Protein AF-A0A1E2SNA0-F1 (afdb_monomer_lite)

Sequence (106 aa):
MRKILSFSAAEWERVERRIRLVGARSFEAFARQVVLEGEVRVTAIAFDPAEMRVALSRIGNNVNQIAALANTEENATFEQVQAVRKLLVELQGVVTHAVDTVEARS

Secondary structure (DSSP, 8-state):
--------HHHHHHHHHHHHHTT-SSHHHHHHHHHHH---------S-HHHHHHHHHHHHHHHHHHHHHHHHTTS--HHHHHHHHHHHHHHHHHHHHHHHHHHTT-

pLDDT: mean 86.02, std 11.78, range [45.97, 97.44]

Organism: Leifsonia xyli subsp. xyli (NCBI:txid59736)

Radius of gyration: 25.31 Å; chains: 1; bounding box: 53×24×63 Å

InterPro domains:
  IPR008687 Bacterial mobilisation [PF05713] (56-92)

Structure (mmCIF, N/CA/C/O backbone):
data_AF-A0A1E2SNA0-F1
#
_entry.id   AF-A0A1E2SNA0-F1
#
loop_
_atom_site.group_PDB
_atom_site.id
_atom_site.type_symbol
_atom_site.label_atom_id
_atom_site.label_alt_id
_atom_site.label_comp_id
_atom_site.label_asym_id
_atom_site.label_entity_id
_atom_site.label_seq_id
_atom_site.pdbx_PDB_ins_code
_atom_site.Cartn_x
_atom_site.Cartn_y
_atom_site.Cartn_z
_atom_site.occupancy
_atom_site.B_iso_or_equiv
_atom_site.auth_seq_id
_atom_site.auth_comp_id
_atom_site.auth_asym_id
_atom_site.auth_atom_id
_atom_site.pdbx_PDB_model_num
ATOM 1 N N . MET A 1 1 ? 27.458 8.761 -21.561 1.00 83.19 1 MET A N 1
ATOM 2 C CA . MET A 1 1 ? 27.207 8.776 -20.098 1.00 83.19 1 MET A CA 1
ATOM 3 C C . MET A 1 1 ? 27.087 7.336 -19.614 1.00 83.19 1 MET A C 1
ATOM 5 O O . MET A 1 1 ? 26.399 6.571 -20.275 1.00 83.19 1 MET A O 1
ATOM 9 N N . ARG A 1 2 ? 27.760 6.945 -18.522 1.00 88.69 2 ARG A N 1
ATOM 10 C CA . ARG A 1 2 ? 27.680 5.583 -17.954 1.00 88.69 2 ARG A CA 1
ATOM 11 C C . ARG A 1 2 ? 26.721 5.573 -16.761 1.00 88.69 2 ARG A C 1
ATOM 13 O O . ARG A 1 2 ? 26.755 6.497 -15.953 1.00 88.69 2 ARG A O 1
ATOM 20 N N . LYS A 1 3 ? 25.875 4.546 -16.668 1.00 91.31 3 LYS A N 1
ATOM 21 C CA . LYS A 1 3 ? 24.977 4.282 -15.534 1.00 91.31 3 LYS A CA 1
ATOM 22 C C . LYS A 1 3 ? 25.318 2.907 -14.960 1.00 91.31 3 LYS A C 1
ATOM 24 O O . LYS A 1 3 ? 25.702 2.024 -15.721 1.00 91.31 3 LYS A O 1
ATOM 29 N N . ILE A 1 4 ? 25.230 2.759 -13.642 1.00 93.19 4 ILE A N 1
ATOM 30 C CA . ILE A 1 4 ? 25.530 1.514 -12.923 1.00 93.19 4 ILE A CA 1
ATOM 31 C C . ILE A 1 4 ? 24.240 1.049 -12.249 1.00 93.19 4 ILE A C 1
ATOM 33 O O . ILE A 1 4 ? 23.490 1.873 -11.729 1.00 93.19 4 ILE A O 1
ATOM 37 N N . LEU A 1 5 ? 23.986 -0.255 -12.299 1.00 90.56 5 LEU A N 1
ATOM 38 C CA . LEU A 1 5 ? 22.828 -0.927 -11.719 1.00 90.56 5 LEU A CA 1
ATOM 39 C C . LEU A 1 5 ? 23.335 -2.128 -10.920 1.00 90.56 5 LEU A C 1
ATOM 41 O O . LEU A 1 5 ? 24.281 -2.789 -11.350 1.00 90.56 5 LEU A O 1
ATOM 45 N N . SER A 1 6 ? 22.684 -2.413 -9.799 1.00 94.44 6 SER A N 1
ATOM 46 C CA . SER A 1 6 ? 22.958 -3.586 -8.970 1.00 94.44 6 SER A CA 1
ATOM 47 C C . SER A 1 6 ? 21.691 -4.421 -8.861 1.00 94.44 6 SER A C 1
ATOM 49 O O . SER A 1 6 ? 20.598 -3.867 -8.774 1.00 94.44 6 SER A O 1
ATOM 51 N N . PHE A 1 7 ? 21.849 -5.741 -8.852 1.00 94.88 7 PHE A N 1
ATOM 52 C CA . PHE A 1 7 ? 20.755 -6.701 -8.740 1.00 94.88 7 PHE A CA 1
ATOM 53 C C . PHE A 1 7 ? 21.046 -7.667 -7.597 1.00 94.88 7 PHE A C 1
ATOM 55 O O . PHE A 1 7 ? 22.196 -8.058 -7.385 1.00 94.88 7 PHE A O 1
ATOM 62 N N . SER A 1 8 ? 20.004 -8.097 -6.897 1.00 97.44 8 SER A N 1
ATOM 63 C CA . SER A 1 8 ? 20.058 -9.341 -6.133 1.00 97.44 8 SER A CA 1
ATOM 64 C C . SER A 1 8 ? 20.169 -10.548 -7.075 1.00 97.44 8 SER A C 1
ATOM 66 O O . SER A 1 8 ? 19.857 -10.463 -8.266 1.00 97.44 8 SER A O 1
ATOM 68 N N . ALA A 1 9 ? 20.568 -11.705 -6.540 1.00 96.00 9 ALA A N 1
ATOM 69 C CA . ALA A 1 9 ? 20.662 -12.939 -7.324 1.00 96.00 9 ALA A CA 1
ATOM 70 C C . ALA A 1 9 ? 19.322 -13.310 -7.993 1.00 96.00 9 ALA A C 1
ATOM 72 O O . ALA A 1 9 ? 19.280 -13.603 -9.185 1.00 96.00 9 ALA A O 1
ATOM 73 N N . ALA A 1 10 ? 18.211 -13.200 -7.258 1.00 96.00 10 ALA A N 1
ATOM 74 C CA . ALA A 1 10 ? 16.877 -13.517 -7.771 1.00 96.00 10 ALA A CA 1
ATOM 75 C C . ALA A 1 10 ? 16.418 -12.557 -8.886 1.00 96.00 10 ALA A C 1
ATOM 77 O O . ALA A 1 10 ? 15.758 -12.963 -9.847 1.00 96.00 10 ALA A O 1
ATOM 78 N N . GLU A 1 11 ? 16.757 -11.271 -8.783 1.00 95.19 11 GLU A N 1
ATOM 79 C CA . GLU A 1 11 ? 16.488 -10.305 -9.851 1.00 95.19 11 GLU A CA 1
ATOM 80 C C . GLU A 1 11 ? 17.333 -10.603 -11.088 1.00 95.19 11 GLU A C 1
ATOM 82 O O . GLU A 1 11 ? 16.817 -10.550 -12.206 1.00 95.19 11 GLU A O 1
ATOM 87 N N . TRP A 1 12 ? 18.598 -10.982 -10.898 1.00 96.31 12 TRP A N 1
ATOM 88 C CA . TRP A 1 12 ? 19.484 -11.335 -12.000 1.00 96.31 12 TRP A CA 1
ATOM 89 C C . TRP A 1 12 ? 18.991 -12.567 -12.769 1.00 96.31 12 TRP A C 1
ATOM 91 O O . TRP A 1 12 ? 18.893 -12.523 -13.993 1.0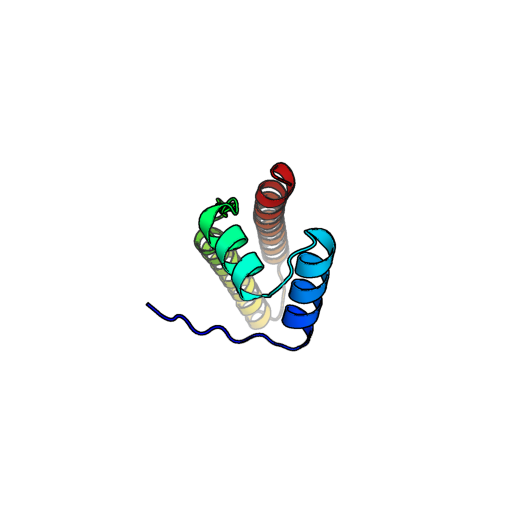0 96.31 12 TRP A O 1
ATOM 101 N N . GLU A 1 13 ? 18.542 -13.618 -12.080 1.00 96.44 13 GLU A N 1
ATOM 102 C CA . GLU A 1 13 ? 17.932 -14.792 -12.727 1.00 96.44 13 GLU A CA 1
ATOM 103 C C . GLU A 1 13 ? 16.707 -14.430 -13.587 1.00 96.44 13 GLU A C 1
ATOM 105 O O . GLU A 1 13 ? 16.452 -15.018 -14.646 1.00 96.44 13 GLU A O 1
ATOM 110 N N . ARG A 1 14 ? 15.910 -13.452 -13.141 1.00 95.19 14 ARG A N 1
ATOM 111 C CA . ARG A 1 14 ? 14.773 -12.931 -13.917 1.00 95.19 14 ARG A CA 1
ATOM 112 C C . ARG A 1 14 ? 15.245 -12.161 -15.148 1.00 95.19 14 ARG A C 1
ATOM 114 O O . ARG A 1 14 ? 14.669 -12.344 -16.221 1.00 95.19 14 ARG A O 1
ATOM 121 N N . VAL A 1 15 ? 16.275 -11.330 -15.007 1.00 93.75 15 VAL A N 1
ATOM 122 C CA . VAL A 1 15 ? 16.889 -10.590 -16.119 1.00 93.75 15 VAL A CA 1
ATOM 123 C C . VAL A 1 15 ? 17.450 -11.555 -17.162 1.00 93.75 15 VAL A C 1
ATOM 125 O O . VAL A 1 15 ? 17.122 -11.422 -18.339 1.00 93.75 15 VAL A O 1
ATOM 128 N N . GLU A 1 16 ? 18.198 -12.580 -16.756 1.00 94.62 16 GLU A N 1
ATOM 129 C CA . GLU A 1 16 ? 18.758 -13.578 -17.673 1.00 94.62 16 GLU A CA 1
ATOM 130 C C . GLU A 1 16 ? 17.686 -14.333 -18.456 1.00 94.62 16 GLU A C 1
ATOM 132 O O . GLU A 1 16 ? 17.824 -14.543 -19.663 1.00 94.62 16 GLU A O 1
ATOM 137 N N . ARG A 1 17 ? 16.584 -14.718 -17.797 1.00 94.06 17 ARG A N 1
ATOM 138 C CA . ARG A 1 17 ? 15.443 -15.321 -18.497 1.00 94.06 17 ARG A CA 1
ATOM 139 C C . ARG A 1 17 ? 14.898 -14.391 -19.572 1.00 94.06 17 ARG A C 1
ATOM 141 O O . ARG A 1 17 ? 14.656 -14.848 -20.684 1.00 94.06 17 ARG A O 1
ATOM 148 N N . ARG A 1 18 ? 14.740 -13.100 -19.272 1.00 91.75 18 ARG A N 1
ATOM 149 C CA . ARG A 1 18 ? 14.267 -12.114 -20.252 1.00 91.75 18 ARG A CA 1
ATOM 150 C C . ARG A 1 18 ? 15.249 -11.959 -21.408 1.00 91.75 18 ARG A C 1
ATOM 152 O O . ARG A 1 18 ? 14.813 -12.069 -22.542 1.00 91.75 18 ARG A O 1
ATOM 159 N N . ILE A 1 19 ? 16.549 -11.810 -21.140 1.00 93.31 19 ILE A N 1
ATOM 160 C CA . ILE A 1 19 ? 17.599 -11.732 -22.174 1.00 93.31 19 ILE A CA 1
ATOM 161 C C . ILE A 1 19 ? 17.509 -12.919 -23.138 1.00 93.31 19 ILE A C 1
ATOM 163 O O . ILE A 1 19 ? 17.517 -12.717 -24.353 1.00 93.31 19 ILE A O 1
ATOM 167 N N . ARG A 1 20 ? 17.371 -14.142 -22.602 1.00 92.56 20 ARG A N 1
ATOM 168 C CA . ARG A 1 20 ? 17.215 -15.360 -23.409 1.00 92.56 20 ARG A CA 1
ATOM 169 C C . ARG A 1 20 ? 15.949 -15.329 -24.263 1.00 92.56 20 ARG A C 1
ATOM 171 O O . ARG A 1 20 ? 16.017 -15.672 -25.436 1.00 92.56 20 ARG A O 1
ATOM 178 N N . LEU A 1 21 ? 14.821 -14.894 -23.701 1.00 90.12 21 LEU A N 1
ATOM 179 C CA . LEU A 1 21 ? 13.536 -14.839 -24.408 1.00 90.12 21 LEU A CA 1
ATOM 180 C C . LEU A 1 21 ? 13.544 -13.866 -25.594 1.00 90.12 21 LEU A C 1
ATOM 182 O O . LEU A 1 21 ? 12.999 -14.196 -26.640 1.00 90.12 21 LEU A O 1
ATOM 186 N N . VAL A 1 22 ? 14.178 -12.698 -25.456 1.00 86.81 22 VAL A N 1
ATOM 187 C CA . VAL A 1 22 ? 14.322 -11.731 -26.565 1.00 86.81 22 VAL A CA 1
ATOM 188 C C . VAL A 1 22 ? 15.523 -12.022 -27.472 1.00 86.81 22 VAL A C 1
ATOM 190 O O . VAL A 1 22 ? 15.738 -11.309 -28.448 1.00 86.81 22 VAL A O 1
ATOM 193 N N . GLY A 1 23 ? 16.321 -13.053 -27.171 1.00 90.25 23 GLY A N 1
ATOM 194 C CA . GLY A 1 23 ? 17.494 -13.424 -27.967 1.00 90.25 23 GLY A CA 1
ATOM 195 C C . GLY A 1 23 ? 18.605 -12.368 -27.967 1.00 90.25 23 GLY A C 1
ATOM 196 O O . GLY A 1 23 ? 19.383 -12.281 -28.921 1.00 90.25 23 GLY A O 1
ATOM 197 N N . ALA A 1 24 ? 18.688 -11.539 -26.922 1.00 90.75 24 ALA A N 1
ATOM 198 C CA . ALA A 1 24 ? 19.678 -10.472 -26.859 1.00 90.75 24 ALA A CA 1
ATOM 199 C C . ALA A 1 24 ? 21.080 -11.038 -26.581 1.00 90.75 24 ALA A C 1
ATOM 201 O O . ALA A 1 24 ? 21.276 -11.886 -25.712 1.00 90.75 24 ALA A O 1
ATOM 202 N N . ARG A 1 25 ? 22.084 -10.538 -27.309 1.00 88.31 25 ARG A N 1
ATOM 203 C CA . ARG A 1 25 ? 23.469 -11.045 -27.246 1.00 88.31 25 ARG A CA 1
ATOM 204 C C . ARG A 1 25 ? 24.270 -10.529 -26.046 1.00 88.31 25 ARG A C 1
ATOM 206 O O . ARG A 1 25 ? 25.344 -11.048 -25.764 1.00 88.31 25 ARG A O 1
ATOM 213 N N . SER A 1 26 ? 23.783 -9.492 -25.366 1.00 91.69 26 SER A N 1
ATOM 214 C CA . SER A 1 26 ? 24.415 -8.923 -24.175 1.00 91.69 26 SER A CA 1
ATOM 215 C C . SER A 1 26 ? 23.397 -8.203 -23.292 1.00 91.69 26 SER A C 1
ATOM 217 O O . SER A 1 26 ? 22.366 -7.722 -23.774 1.00 91.69 26 SER A O 1
ATOM 219 N N . PHE A 1 27 ? 23.713 -8.080 -21.999 1.00 92.00 27 PHE A N 1
ATOM 220 C CA . PHE A 1 27 ? 22.910 -7.286 -21.067 1.00 92.00 27 PHE A CA 1
ATOM 221 C C . PHE A 1 27 ? 22.832 -5.815 -21.490 1.00 92.00 27 PHE A C 1
ATOM 223 O O . PHE A 1 27 ? 21.775 -5.213 -21.367 1.00 92.00 27 PHE A O 1
ATOM 230 N N . GLU A 1 28 ? 23.909 -5.238 -22.032 1.00 91.81 28 GLU A N 1
ATOM 231 C CA . GLU A 1 28 ? 23.907 -3.835 -22.463 1.00 91.81 28 GLU A CA 1
ATOM 232 C C . GLU A 1 28 ? 22.903 -3.580 -23.597 1.00 91.81 28 GLU A C 1
ATOM 234 O O . GLU A 1 28 ? 22.148 -2.609 -23.538 1.00 91.81 28 GLU A O 1
ATOM 239 N N . ALA A 1 29 ? 22.863 -4.458 -24.607 1.00 90.31 29 ALA A N 1
ATOM 240 C CA . ALA A 1 29 ? 21.916 -4.341 -25.715 1.00 90.31 29 ALA A CA 1
ATOM 241 C C . ALA A 1 29 ? 20.470 -4.492 -25.223 1.00 90.31 29 ALA A C 1
ATOM 243 O O . ALA A 1 29 ? 19.619 -3.664 -25.545 1.00 90.31 29 ALA A O 1
ATOM 244 N N . PHE A 1 30 ? 20.225 -5.492 -24.372 1.00 92.50 30 PHE A N 1
ATOM 245 C CA . PHE A 1 30 ? 18.930 -5.706 -23.731 1.00 92.50 30 PHE A CA 1
ATOM 246 C C . PHE A 1 30 ? 18.490 -4.497 -22.894 1.00 92.50 30 PHE A C 1
ATOM 248 O O . PHE A 1 30 ? 17.385 -3.994 -23.065 1.00 92.50 30 PHE A O 1
ATOM 255 N N . ALA A 1 31 ? 19.358 -3.997 -22.012 1.00 92.00 31 ALA A N 1
ATOM 256 C CA . ALA A 1 31 ? 19.049 -2.884 -21.124 1.00 92.00 31 ALA A CA 1
ATOM 257 C C . ALA A 1 31 ? 18.763 -1.601 -21.911 1.00 92.00 31 ALA A C 1
ATOM 259 O O . ALA A 1 31 ? 17.820 -0.887 -21.584 1.00 92.00 31 ALA A O 1
ATOM 260 N N . ARG A 1 32 ? 19.530 -1.322 -22.974 1.00 91.31 32 ARG A N 1
ATOM 261 C CA . ARG A 1 32 ? 19.283 -0.167 -23.846 1.00 91.31 32 ARG A CA 1
ATOM 262 C C . ARG A 1 32 ? 17.919 -0.263 -24.522 1.00 91.31 32 ARG A C 1
ATOM 264 O O . ARG A 1 32 ? 17.185 0.717 -24.505 1.00 91.31 32 ARG A O 1
ATOM 271 N N . GLN A 1 33 ? 17.583 -1.430 -25.067 1.00 89.44 33 GLN A N 1
ATOM 272 C CA . GLN A 1 33 ? 16.296 -1.651 -25.717 1.00 89.44 33 GLN A CA 1
ATOM 273 C C . GLN A 1 33 ? 15.139 -1.491 -24.723 1.00 89.44 33 GLN A C 1
ATOM 275 O O . GLN A 1 33 ? 14.229 -0.710 -24.960 1.00 89.44 33 GLN A O 1
ATOM 280 N N . VAL A 1 34 ? 15.210 -2.142 -23.559 1.00 89.50 34 VAL A N 1
ATOM 281 C CA . VAL A 1 34 ? 14.157 -2.064 -22.532 1.00 89.50 34 VAL A CA 1
ATOM 282 C C . VAL A 1 34 ? 13.984 -0.648 -21.984 1.00 89.50 34 VAL A C 1
ATOM 284 O O . VAL A 1 34 ? 12.861 -0.238 -21.722 1.00 89.50 34 VAL A O 1
ATOM 287 N N . VAL A 1 35 ? 15.065 0.113 -21.806 1.00 89.62 35 VAL A N 1
ATOM 288 C CA . VAL A 1 35 ? 14.979 1.492 -21.296 1.00 89.62 35 VAL A CA 1
ATOM 289 C C . VAL A 1 35 ? 14.395 2.455 -22.335 1.00 89.62 35 VAL A C 1
ATOM 291 O O . VAL A 1 35 ? 13.720 3.403 -21.949 1.00 89.62 35 VAL A O 1
ATOM 294 N N . LEU A 1 36 ? 14.663 2.243 -23.628 1.00 89.75 36 LEU A N 1
ATOM 295 C CA . LEU A 1 36 ? 14.193 3.129 -24.700 1.00 89.75 36 LEU A CA 1
ATOM 296 C C . LEU A 1 36 ? 12.791 2.777 -25.204 1.00 89.75 36 LEU A C 1
ATOM 298 O O . LEU A 1 36 ? 12.014 3.674 -25.513 1.00 89.75 36 LEU A O 1
ATOM 302 N N . GLU A 1 37 ? 12.491 1.486 -25.313 1.00 85.50 37 GLU A N 1
ATOM 303 C CA . GLU A 1 37 ? 11.284 0.964 -25.966 1.00 85.50 37 GLU A CA 1
ATOM 304 C C . GLU A 1 37 ? 10.300 0.342 -24.973 1.00 85.50 37 GLU A C 1
ATOM 306 O O . GLU A 1 37 ? 9.165 0.037 -25.332 1.00 85.50 37 GLU A O 1
ATOM 311 N N . GLY A 1 38 ? 10.722 0.113 -23.727 1.00 79.94 38 GLY A N 1
ATOM 312 C CA . GLY A 1 38 ? 9.859 -0.468 -22.711 1.00 79.94 38 GLY A CA 1
ATOM 313 C C . GLY A 1 38 ? 8.674 0.440 -22.401 1.00 79.94 38 GLY A C 1
ATOM 314 O O . GLY A 1 38 ? 8.835 1.625 -22.110 1.00 79.94 38 GLY A O 1
ATOM 315 N N . GLU A 1 39 ? 7.473 -0.132 -22.397 1.00 80.19 39 GLU A N 1
ATOM 316 C CA . GLU A 1 39 ? 6.295 0.560 -21.886 1.00 80.19 39 GLU A CA 1
ATOM 317 C C . GLU A 1 39 ? 6.418 0.737 -20.369 1.00 80.19 39 GLU A C 1
ATOM 319 O O . GLU A 1 39 ? 6.392 -0.230 -19.600 1.00 80.19 39 GLU A O 1
ATOM 324 N N . VAL A 1 40 ? 6.506 1.988 -19.916 1.00 71.81 40 VAL A N 1
ATOM 325 C CA . VAL A 1 40 ? 6.345 2.308 -18.497 1.00 71.81 40 VAL A CA 1
ATOM 326 C C . VAL A 1 40 ? 4.857 2.253 -18.174 1.00 71.81 40 VAL A C 1
ATOM 328 O O . VAL A 1 40 ? 4.106 3.188 -18.449 1.00 71.81 40 VAL A O 1
ATOM 331 N N . ARG A 1 41 ? 4.417 1.151 -17.564 1.00 67.56 41 ARG A N 1
ATOM 332 C CA . ARG A 1 41 ? 3.074 1.072 -16.984 1.00 67.56 41 ARG A CA 1
ATOM 333 C C . ARG A 1 41 ? 3.068 1.804 -15.653 1.00 67.56 41 ARG A C 1
ATOM 335 O O . ARG A 1 41 ? 3.532 1.285 -14.641 1.00 67.56 41 ARG A O 1
ATOM 342 N N . VAL A 1 42 ? 2.545 3.025 -15.668 1.00 61.97 42 VAL A N 1
ATOM 343 C CA . VAL A 1 42 ? 2.221 3.754 -14.443 1.00 61.97 42 VAL A CA 1
ATOM 344 C C . VAL A 1 42 ? 0.908 3.194 -13.916 1.00 61.97 42 VAL A C 1
ATOM 346 O O . VAL A 1 42 ? -0.172 3.593 -14.347 1.00 61.97 42 VAL A O 1
ATOM 349 N N . THR A 1 43 ? 0.991 2.247 -12.986 1.00 59.19 43 THR A N 1
ATOM 350 C CA . THR A 1 43 ? -0.180 1.853 -12.205 1.00 59.19 43 THR A CA 1
ATOM 351 C C . THR A 1 43 ? -0.448 2.966 -11.205 1.00 59.19 43 THR A C 1
ATOM 353 O O . THR A 1 43 ? 0.178 3.032 -10.147 1.00 59.19 43 THR A O 1
ATOM 356 N N . ALA A 1 44 ? -1.349 3.883 -11.558 1.00 54.25 44 ALA A N 1
ATOM 357 C CA . ALA A 1 44 ? -1.889 4.820 -10.591 1.00 54.25 44 ALA A CA 1
ATOM 358 C C . ALA A 1 44 ? -2.646 4.005 -9.537 1.00 54.25 44 ALA A C 1
ATOM 360 O O . ALA A 1 44 ? -3.724 3.472 -9.807 1.00 54.25 44 ALA A O 1
ATOM 361 N N . ILE A 1 45 ? -2.071 3.891 -8.340 1.00 54.56 45 ILE A N 1
ATOM 362 C CA . ILE A 1 45 ? -2.820 3.458 -7.166 1.00 54.56 45 ILE A CA 1
ATOM 363 C C . ILE A 1 45 ? -3.774 4.620 -6.871 1.00 54.56 45 ILE A C 1
ATOM 365 O O . ILE A 1 45 ? -3.403 5.587 -6.217 1.00 54.56 45 ILE A O 1
ATOM 369 N N . ALA A 1 46 ? -4.976 4.577 -7.451 1.00 57.00 46 ALA A N 1
ATOM 370 C CA . ALA A 1 46 ? -6.018 5.584 -7.228 1.00 57.00 46 ALA A CA 1
ATOM 371 C C . ALA A 1 46 ? -6.610 5.503 -5.809 1.00 57.00 46 ALA A C 1
ATOM 373 O O . ALA A 1 46 ? -7.429 6.331 -5.428 1.00 57.00 46 ALA A O 1
ATOM 374 N N . PHE A 1 47 ? -6.198 4.496 -5.042 1.00 63.34 47 PHE A N 1
ATOM 375 C CA . PHE A 1 47 ? -6.476 4.373 -3.629 1.00 63.34 47 PHE A CA 1
ATOM 376 C C . PHE A 1 47 ? -5.467 5.209 -2.839 1.00 63.34 47 PHE A C 1
ATOM 378 O O . PHE A 1 47 ? -4.279 4.889 -2.845 1.00 63.34 47 PHE A O 1
ATOM 385 N N . ASP A 1 48 ? -5.926 6.259 -2.157 1.00 69.06 48 ASP A N 1
ATOM 386 C CA . ASP A 1 48 ? -5.084 6.993 -1.216 1.00 69.06 48 ASP A CA 1
ATOM 387 C C . ASP A 1 48 ? -4.985 6.209 0.106 1.00 69.06 48 ASP A C 1
ATOM 389 O O . ASP A 1 48 ? -5.947 6.154 0.881 1.00 69.06 48 ASP A O 1
ATOM 393 N N . PRO A 1 49 ? -3.817 5.627 0.443 1.00 71.69 49 PRO A N 1
ATOM 394 C CA . PRO A 1 49 ? -3.658 4.916 1.704 1.00 71.69 49 PRO A CA 1
ATOM 395 C C . PRO A 1 49 ? -3.801 5.849 2.916 1.00 71.69 49 PRO A C 1
ATOM 397 O O . PRO A 1 49 ? -3.946 5.375 4.044 1.00 71.69 49 PRO A O 1
ATOM 400 N N . ALA A 1 50 ? -3.707 7.173 2.736 1.00 77.19 50 ALA A N 1
ATOM 401 C CA . ALA A 1 50 ? -3.953 8.144 3.794 1.00 77.19 50 ALA A CA 1
ATOM 402 C C . ALA A 1 50 ? -5.422 8.152 4.237 1.00 77.19 50 ALA A C 1
ATOM 404 O O . ALA A 1 50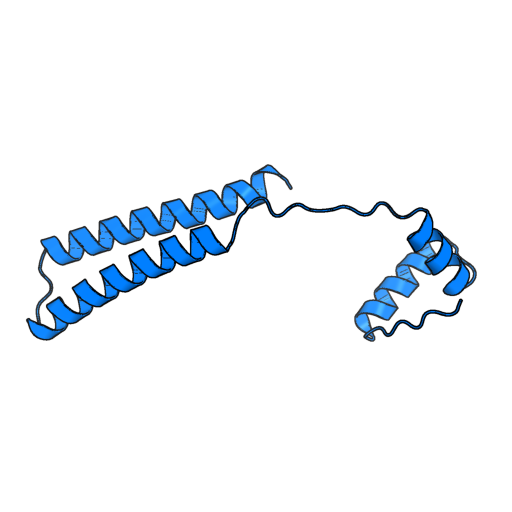 ? -5.663 8.082 5.442 1.00 77.19 50 ALA A O 1
ATOM 405 N N . GLU A 1 51 ? -6.387 8.137 3.313 1.00 78.12 51 GLU A N 1
ATOM 406 C CA . GLU A 1 51 ? -7.816 8.128 3.661 1.00 78.12 51 GLU A CA 1
ATOM 407 C C . GLU A 1 51 ? -8.197 6.878 4.462 1.00 78.12 51 GLU A C 1
ATOM 409 O O . GLU A 1 51 ? -8.831 6.977 5.518 1.00 78.12 51 GLU A O 1
ATOM 414 N N . MET A 1 52 ? -7.718 5.701 4.043 1.00 82.12 52 MET A N 1
ATOM 415 C CA . MET A 1 52 ? -7.932 4.472 4.811 1.00 82.12 52 MET A CA 1
ATOM 416 C C . MET A 1 52 ? -7.270 4.545 6.187 1.00 82.12 52 MET A C 1
ATOM 418 O O . MET A 1 52 ? -7.896 4.189 7.182 1.00 82.12 52 MET A O 1
ATOM 422 N N . ARG A 1 53 ? -6.025 5.032 6.286 1.00 84.50 53 ARG A N 1
ATOM 423 C CA . ARG A 1 53 ? -5.348 5.185 7.586 1.00 84.50 53 ARG A CA 1
ATOM 424 C C . ARG A 1 53 ? -6.128 6.091 8.533 1.00 84.50 53 ARG A C 1
ATOM 426 O O . ARG A 1 53 ? -6.231 5.764 9.715 1.00 84.50 53 ARG A O 1
ATOM 433 N N . VAL A 1 54 ? -6.703 7.186 8.037 1.00 87.38 54 VAL A N 1
ATOM 434 C CA . VAL A 1 54 ? -7.550 8.083 8.837 1.00 87.38 54 VAL A CA 1
ATOM 435 C C . VAL A 1 54 ? -8.806 7.355 9.320 1.00 87.38 54 VAL A C 1
ATOM 437 O O . VAL A 1 54 ? -9.103 7.381 10.518 1.00 87.38 54 VAL A O 1
ATOM 440 N N . ALA A 1 55 ? -9.509 6.650 8.428 1.00 86.06 55 ALA A N 1
ATOM 441 C CA . ALA A 1 55 ? -10.712 5.898 8.780 1.00 86.06 55 ALA A CA 1
ATOM 442 C C . ALA A 1 55 ? -10.431 4.799 9.822 1.00 86.06 55 ALA A C 1
ATOM 444 O O . ALA A 1 55 ? -11.132 4.715 10.833 1.00 86.06 55 ALA A O 1
ATOM 445 N N . LEU A 1 56 ? -9.366 4.016 9.621 1.00 89.38 56 LEU 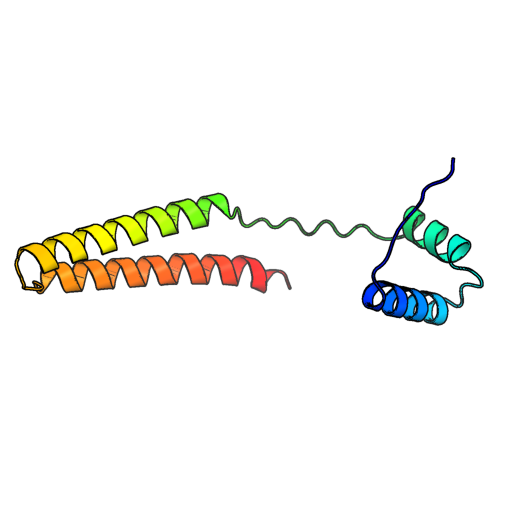A N 1
ATOM 446 C CA . LEU A 1 56 ? -8.921 2.974 10.549 1.00 89.38 56 LEU A CA 1
ATOM 447 C C . LEU A 1 56 ? -8.529 3.548 11.913 1.00 89.38 56 LEU A C 1
ATOM 449 O O . LEU A 1 56 ? -8.923 3.001 12.941 1.00 89.38 56 LEU A O 1
ATOM 453 N N . SER A 1 57 ? -7.801 4.668 11.935 1.00 91.56 57 SER A N 1
ATOM 454 C CA . SER A 1 57 ? -7.373 5.311 13.185 1.00 91.56 57 SER A CA 1
ATOM 455 C C . SER A 1 57 ? -8.570 5.785 14.008 1.00 91.56 57 SER A C 1
ATOM 457 O O . SER A 1 57 ? -8.624 5.558 15.216 1.00 91.56 57 SER A O 1
ATOM 459 N N . ARG A 1 58 ? -9.571 6.394 13.357 1.00 93.44 58 ARG A N 1
ATOM 460 C CA . ARG A 1 58 ? -10.822 6.813 14.007 1.00 93.44 58 ARG A CA 1
ATOM 461 C C . ARG A 1 58 ? -11.564 5.620 14.614 1.00 93.44 58 ARG A C 1
ATOM 463 O O . ARG A 1 58 ? -11.978 5.686 15.767 1.00 93.44 58 ARG A O 1
ATOM 470 N N . ILE A 1 59 ? -11.717 4.537 13.851 1.00 91.19 59 ILE A N 1
ATOM 471 C CA . ILE A 1 59 ? -12.410 3.325 14.309 1.00 91.19 59 ILE A CA 1
ATOM 472 C C . ILE A 1 59 ? -11.672 2.696 15.497 1.00 91.19 59 ILE A C 1
ATOM 474 O O . ILE A 1 59 ? -12.296 2.420 16.519 1.00 91.19 59 ILE A O 1
ATOM 478 N N . GLY A 1 60 ? -10.349 2.532 15.397 1.00 92.19 60 GLY A N 1
ATOM 479 C CA . GLY A 1 60 ? -9.526 1.970 16.469 1.00 92.19 60 GLY A CA 1
ATOM 480 C C . GLY A 1 60 ? -9.597 2.789 17.759 1.00 92.19 60 GLY A C 1
ATOM 481 O O . GLY A 1 60 ? -9.777 2.222 18.835 1.00 92.19 60 GLY A O 1
ATOM 482 N N . ASN A 1 61 ? -9.553 4.121 17.658 1.00 96.69 61 ASN A N 1
ATOM 483 C CA . ASN A 1 61 ? -9.704 5.003 18.816 1.00 96.69 61 ASN A CA 1
ATOM 484 C C . ASN A 1 61 ? -11.068 4.838 19.496 1.00 96.69 61 ASN A C 1
ATOM 486 O O . ASN A 1 61 ? -11.129 4.744 20.720 1.00 96.69 61 ASN A O 1
ATOM 490 N N . ASN A 1 62 ? -12.152 4.747 18.722 1.00 93.50 62 ASN A N 1
ATOM 491 C CA . ASN A 1 62 ? -13.495 4.564 19.274 1.00 93.50 62 ASN A CA 1
ATOM 492 C C . ASN A 1 62 ? -13.648 3.204 19.974 1.00 93.50 62 ASN A C 1
ATOM 494 O O . ASN A 1 62 ? -14.211 3.135 21.064 1.00 93.50 62 ASN A O 1
ATOM 498 N N . VAL A 1 63 ? -13.112 2.128 19.386 1.00 93.19 63 VAL A N 1
ATOM 499 C CA . VAL A 1 63 ? -13.107 0.798 20.018 1.00 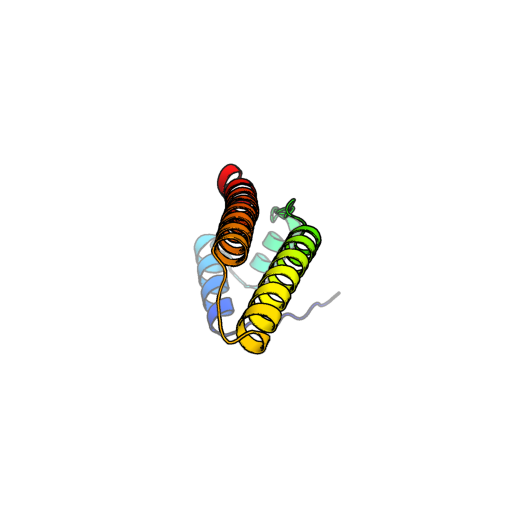93.19 63 VAL A CA 1
ATOM 500 C C . VAL A 1 63 ? -12.296 0.818 21.316 1.00 93.19 63 VAL A C 1
ATOM 502 O O . VAL A 1 63 ? -12.768 0.313 22.331 1.00 93.19 63 VAL A O 1
ATOM 505 N N . ASN A 1 64 ? -11.122 1.457 21.318 1.00 95.88 64 ASN A N 1
ATOM 506 C CA . ASN A 1 64 ? -10.294 1.586 22.518 1.00 95.88 64 ASN A CA 1
ATOM 507 C C . ASN A 1 64 ? -10.993 2.369 23.634 1.00 95.88 64 ASN A C 1
ATOM 509 O O . ASN A 1 64 ? -10.868 1.997 24.796 1.00 95.88 64 ASN A O 1
ATOM 513 N N . GLN A 1 65 ? -11.743 3.424 23.305 1.00 95.38 65 GLN A N 1
ATOM 514 C CA . GLN A 1 65 ? -12.523 4.176 24.294 1.00 95.38 65 GLN A CA 1
ATOM 515 C C . GLN A 1 65 ? -13.629 3.319 24.914 1.00 95.38 65 GLN A C 1
ATOM 517 O O . GLN A 1 65 ? -13.782 3.318 26.134 1.00 95.38 65 GLN A O 1
ATOM 522 N N . ILE A 1 66 ? -14.360 2.554 24.095 1.00 92.81 66 ILE A N 1
ATOM 523 C CA . ILE A 1 66 ? -15.397 1.637 24.587 1.00 92.81 66 ILE A CA 1
ATOM 524 C C . ILE A 1 66 ? -14.779 0.567 25.492 1.00 92.81 66 ILE A C 1
ATOM 526 O O . ILE A 1 66 ? -15.300 0.303 26.571 1.00 92.81 66 ILE A O 1
ATOM 530 N N . ALA A 1 67 ? -13.646 -0.009 25.086 1.00 92.62 67 ALA A N 1
ATOM 531 C CA . ALA A 1 67 ? -12.933 -0.998 25.886 1.00 92.62 67 ALA A CA 1
ATOM 532 C C . ALA A 1 67 ? -12.418 -0.411 27.208 1.00 92.62 67 ALA A C 1
ATOM 534 O O . ALA A 1 67 ? -12.544 -1.044 28.250 1.00 92.62 67 ALA A O 1
ATOM 535 N N . ALA A 1 68 ? -11.867 0.805 27.190 1.00 94.56 68 ALA A N 1
ATOM 536 C CA . ALA A 1 68 ? -11.396 1.480 28.395 1.00 94.56 68 ALA A CA 1
ATOM 537 C C . ALA A 1 68 ? -12.538 1.757 29.383 1.00 94.56 68 ALA A C 1
ATOM 539 O O . ALA A 1 68 ? -12.362 1.549 30.582 1.00 94.56 68 ALA A O 1
ATOM 540 N N . LEU A 1 69 ? -13.706 2.177 28.887 1.00 93.62 69 LEU A N 1
ATOM 541 C CA . LEU A 1 69 ? -14.888 2.399 29.716 1.00 93.62 69 LEU A CA 1
ATOM 542 C C . LEU A 1 69 ? -15.407 1.082 30.304 1.00 93.62 69 LEU A C 1
ATOM 544 O O . LEU A 1 69 ? -15.557 0.984 31.516 1.00 93.62 69 LEU A O 1
ATOM 548 N N . ALA A 1 70 ? -15.566 0.049 29.475 1.00 93.50 70 ALA A N 1
ATOM 549 C CA . ALA A 1 70 ? -16.016 -1.268 29.924 1.00 93.50 70 ALA A CA 1
ATOM 550 C C . ALA A 1 70 ? -15.063 -1.899 30.958 1.00 93.50 70 ALA A C 1
ATOM 552 O O . ALA A 1 70 ? -15.493 -2.484 31.948 1.00 93.50 70 ALA A O 1
ATOM 553 N N . ASN A 1 71 ? -13.749 -1.735 30.771 1.00 92.69 71 ASN A N 1
ATOM 554 C CA . ASN A 1 71 ? -12.751 -2.186 31.742 1.00 92.69 71 ASN A CA 1
ATOM 555 C C . ASN A 1 71 ? -12.828 -1.396 33.057 1.00 92.69 71 ASN A C 1
ATOM 557 O O . ASN A 1 71 ? -12.600 -1.965 34.117 1.00 92.69 71 ASN A O 1
ATOM 561 N N . THR A 1 72 ? -13.133 -0.096 32.987 1.00 93.44 72 THR A N 1
ATOM 562 C CA . THR A 1 72 ? -13.283 0.777 34.165 1.00 93.44 72 THR A CA 1
ATOM 563 C C . THR A 1 72 ? -14.535 0.428 34.969 1.00 93.44 72 THR A C 1
ATOM 565 O O . THR A 1 72 ? -14.522 0.499 36.192 1.00 93.44 72 THR A O 1
ATOM 568 N N . GLU A 1 73 ? -15.611 0.043 34.285 1.00 92.19 73 GLU A N 1
ATOM 569 C CA . GLU A 1 73 ? -16.897 -0.333 34.885 1.00 92.19 73 GLU A CA 1
ATOM 570 C C . GLU A 1 73 ? -16.968 -1.827 35.251 1.00 92.19 73 GLU A C 1
ATOM 572 O O . GLU A 1 73 ? -17.979 -2.286 35.785 1.00 92.19 73 GLU A O 1
ATOM 577 N N . GLU A 1 74 ? -15.904 -2.585 34.949 1.00 91.19 74 GLU A N 1
ATOM 578 C CA . GLU A 1 74 ? -15.812 -4.049 35.058 1.00 91.19 74 GLU A CA 1
ATOM 579 C C . GLU A 1 74 ? -16.999 -4.786 34.408 1.00 91.19 74 GLU A C 1
ATOM 581 O O . GLU A 1 74 ? -17.333 -5.924 34.748 1.00 91.19 74 GLU A O 1
ATOM 586 N N . ASN A 1 75 ? -17.657 -4.140 33.448 1.00 91.50 75 ASN A N 1
ATOM 587 C CA . ASN A 1 75 ? -18.802 -4.672 32.738 1.00 91.50 75 ASN A CA 1
ATOM 588 C C . ASN A 1 75 ? -18.841 -4.124 31.308 1.00 91.50 75 ASN A C 1
ATOM 590 O O . ASN A 1 75 ? -18.318 -3.058 31.010 1.00 91.50 75 ASN A O 1
ATOM 594 N N . ALA A 1 76 ? -19.453 -4.882 30.403 1.00 91.50 76 ALA A N 1
ATOM 595 C CA . ALA A 1 76 ? -19.747 -4.408 29.060 1.00 91.50 76 ALA A CA 1
ATOM 596 C C . ALA A 1 76 ? -21.260 -4.277 28.915 1.00 91.50 76 ALA A C 1
ATOM 598 O O . ALA A 1 76 ? -21.996 -5.259 29.058 1.00 91.50 76 ALA A O 1
ATOM 599 N N . THR A 1 77 ? -21.737 -3.072 28.622 1.00 93.88 77 THR A N 1
ATOM 600 C CA . THR A 1 77 ? -23.163 -2.829 28.406 1.00 93.88 77 THR A CA 1
ATOM 601 C C . THR A 1 77 ? -23.591 -3.290 27.014 1.00 93.88 77 THR A C 1
ATOM 603 O O . THR A 1 77 ? -22.803 -3.342 26.065 1.00 93.88 77 THR A O 1
ATOM 606 N N . PHE A 1 78 ? -24.879 -3.602 26.853 1.00 93.12 78 PHE A N 1
ATOM 607 C CA . PHE A 1 78 ? -25.434 -3.946 25.541 1.00 93.12 78 PHE A CA 1
ATOM 608 C C . PHE A 1 78 ? -25.204 -2.828 24.511 1.00 93.12 78 PHE A C 1
ATOM 610 O O . PHE A 1 78 ? -24.888 -3.106 23.355 1.00 93.12 78 PHE A O 1
ATOM 617 N N . GLU A 1 79 ? -25.306 -1.567 24.933 1.00 93.25 79 GLU A N 1
ATOM 618 C CA . GLU A 1 79 ? -25.068 -0.400 24.079 1.00 93.25 79 GLU A CA 1
ATOM 619 C C . GLU A 1 79 ? -23.613 -0.322 23.606 1.00 93.25 79 GLU A C 1
ATOM 621 O O . GLU A 1 79 ? -23.367 -0.116 22.417 1.00 93.25 79 GLU A O 1
ATOM 626 N N . GLN A 1 80 ? -22.647 -0.568 24.498 1.00 89.69 80 GLN A N 1
ATOM 627 C CA . GLN A 1 80 ? -21.223 -0.632 24.158 1.00 89.69 80 GLN A CA 1
ATOM 628 C C . GLN A 1 80 ? -20.940 -1.749 23.139 1.00 89.69 80 GLN A C 1
ATOM 630 O O . GLN A 1 80 ? -20.251 -1.523 22.141 1.00 89.69 80 GLN A O 1
ATOM 635 N N . VAL A 1 81 ? -21.529 -2.936 23.323 1.00 92.31 81 VAL A N 1
ATOM 636 C CA . VAL A 1 81 ? -21.389 -4.058 22.377 1.00 92.31 81 VAL A CA 1
ATOM 637 C C . VAL A 1 81 ? -22.015 -3.727 21.016 1.00 92.31 81 VAL A C 1
ATOM 639 O O . VAL A 1 81 ? -21.412 -4.000 19.974 1.00 92.31 81 VAL A O 1
ATOM 642 N N . GLN A 1 82 ? -23.192 -3.095 20.993 1.00 95.31 82 GLN A N 1
ATOM 643 C CA . GLN A 1 82 ? -23.820 -2.632 19.749 1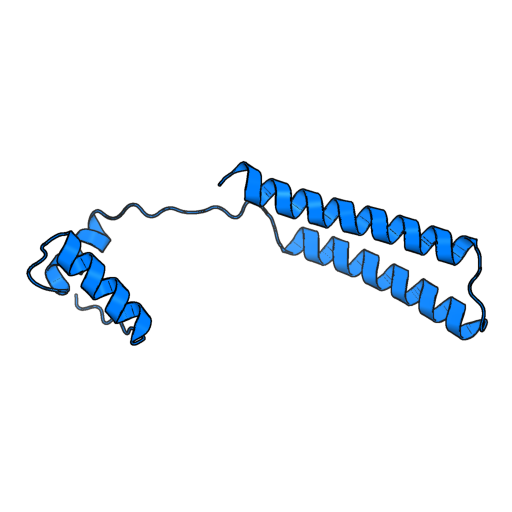.00 95.31 82 GLN A CA 1
ATOM 644 C C . GLN A 1 82 ? -22.974 -1.565 19.041 1.00 95.31 82 GLN A C 1
ATOM 646 O O . GLN A 1 82 ? -22.831 -1.609 17.816 1.00 95.31 82 GLN A O 1
ATOM 651 N N . ALA A 1 83 ? -22.367 -0.644 19.791 1.00 91.62 83 ALA A N 1
ATOM 652 C CA . ALA A 1 83 ? -21.486 0.382 19.244 1.00 91.62 83 ALA A CA 1
ATOM 653 C C . ALA A 1 83 ? -20.237 -0.231 18.591 1.00 91.62 83 ALA A C 1
ATOM 655 O O . ALA A 1 83 ? -19.922 0.103 17.447 1.00 91.62 83 ALA A O 1
ATOM 656 N N . VAL A 1 84 ? -19.577 -1.191 19.250 1.00 91.62 84 VAL A N 1
ATOM 657 C CA . VAL A 1 84 ? -18.442 -1.927 18.662 1.00 91.62 84 VAL A CA 1
ATOM 658 C C . VAL A 1 84 ? -18.873 -2.690 17.411 1.00 91.62 84 VAL A C 1
ATOM 660 O O . VAL A 1 84 ? -18.197 -2.619 16.386 1.00 91.62 84 VAL A O 1
ATOM 663 N N . ARG A 1 85 ? -20.026 -3.369 17.442 1.00 93.44 85 ARG A N 1
ATOM 664 C CA . ARG A 1 85 ? -20.552 -4.083 16.271 1.00 93.44 85 ARG A CA 1
ATOM 665 C C . ARG A 1 85 ? -20.763 -3.148 15.079 1.00 93.44 85 ARG A C 1
ATOM 667 O O . ARG A 1 85 ? -20.414 -3.512 13.959 1.00 93.44 85 ARG A O 1
ATOM 674 N N . LYS A 1 86 ? -21.296 -1.944 15.301 1.00 94.38 86 LYS A N 1
ATOM 675 C CA . LYS A 1 86 ? -21.461 -0.934 14.245 1.00 94.38 86 LYS A CA 1
ATOM 676 C C . LYS A 1 86 ? -20.112 -0.485 13.674 1.00 94.38 86 LYS A C 1
ATOM 678 O O . LYS A 1 86 ? -19.963 -0.422 12.457 1.00 94.38 86 LYS A O 1
ATOM 683 N N . LEU A 1 87 ? -19.123 -0.241 14.534 1.00 92.25 87 LEU A N 1
ATOM 684 C CA . LEU A 1 87 ? -17.767 0.132 14.120 1.00 92.25 87 LEU A CA 1
ATOM 685 C C . LEU A 1 87 ? -17.078 -0.971 13.299 1.00 92.25 87 LEU A C 1
ATOM 687 O O . LEU A 1 87 ? -16.366 -0.665 12.347 1.00 92.25 87 LEU A O 1
ATOM 691 N N . LEU A 1 88 ? -17.324 -2.247 13.616 1.00 90.31 88 LEU A N 1
ATOM 692 C CA 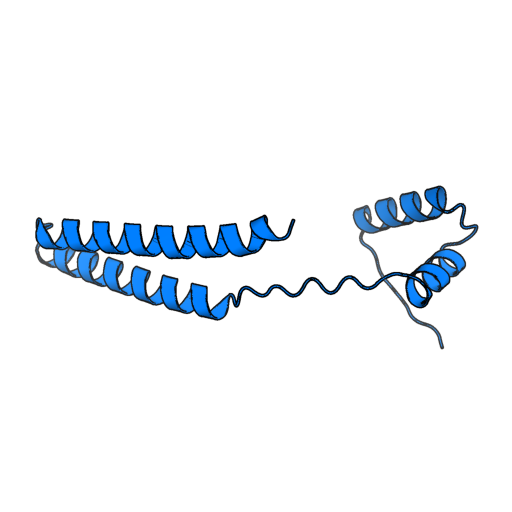. LEU A 1 88 ? -16.820 -3.379 12.830 1.00 90.31 88 LEU A CA 1
ATOM 693 C C . LEU A 1 88 ? -17.465 -3.461 11.440 1.00 90.31 88 LEU A C 1
ATOM 695 O O . LEU A 1 88 ? -16.777 -3.766 10.470 1.00 90.31 88 LEU A O 1
ATOM 699 N N . VAL A 1 89 ? -18.758 -3.147 11.321 1.00 93.50 89 VAL A N 1
ATOM 700 C CA . VAL A 1 89 ? -19.432 -3.054 10.014 1.00 93.50 89 VAL A CA 1
ATOM 701 C C . VAL A 1 89 ? -18.865 -1.893 9.190 1.00 93.50 89 VAL A C 1
ATOM 703 O O . VAL A 1 89 ? -18.602 -2.064 8.001 1.00 93.50 89 VAL A O 1
ATOM 706 N N . GLU A 1 90 ? -18.615 -0.734 9.810 1.00 90.75 90 GLU A N 1
ATOM 707 C CA . GLU A 1 90 ? -17.945 0.396 9.145 1.00 90.75 90 GLU A CA 1
ATOM 708 C C . GLU A 1 90 ? -16.539 0.010 8.658 1.00 90.75 90 GLU A C 1
ATOM 710 O O . GLU A 1 90 ? -16.183 0.295 7.514 1.00 90.75 90 GLU A O 1
ATOM 715 N N . LEU A 1 91 ? -15.760 -0.684 9.494 1.00 89.19 91 LEU A N 1
ATOM 716 C CA . LEU A 1 91 ? -14.432 -1.189 9.141 1.00 89.19 91 LEU A CA 1
ATOM 717 C C . LEU A 1 91 ? -14.488 -2.129 7.936 1.00 89.19 91 LEU A C 1
ATOM 719 O O . LEU A 1 91 ? -13.705 -1.980 6.999 1.00 89.19 91 LEU A O 1
ATOM 723 N N . GLN A 1 92 ? -15.424 -3.078 7.954 1.00 88.81 92 GLN A N 1
ATOM 724 C CA . GLN A 1 92 ? -15.605 -4.023 6.861 1.00 88.81 92 GLN A CA 1
ATOM 725 C C . GLN A 1 92 ? -15.937 -3.293 5.554 1.00 88.81 92 GLN A C 1
ATOM 727 O O . GLN A 1 92 ? -15.345 -3.606 4.529 1.00 88.81 92 GLN A O 1
ATOM 732 N N . GLY A 1 93 ? -16.789 -2.263 5.597 1.00 87.69 93 GLY A N 1
ATOM 733 C CA . GLY A 1 93 ? -17.095 -1.431 4.430 1.00 87.69 93 GLY A CA 1
ATOM 734 C C . GLY A 1 93 ? -15.876 -0.695 3.862 1.00 87.69 93 GLY A C 1
ATOM 735 O O . GLY A 1 93 ? -15.674 -0.697 2.649 1.00 87.69 93 GLY A O 1
ATOM 736 N N . VAL A 1 94 ? -15.033 -0.114 4.724 1.00 86.44 94 VAL A N 1
ATOM 737 C CA . VAL A 1 94 ? -13.788 0.561 4.303 1.00 86.44 94 VAL A CA 1
ATOM 738 C C . VAL A 1 94 ? -12.828 -0.421 3.628 1.00 86.44 94 VAL A C 1
ATOM 740 O O . VAL A 1 94 ? -12.254 -0.101 2.588 1.00 86.44 94 VAL A O 1
ATOM 743 N N . VAL A 1 95 ? -12.669 -1.621 4.192 1.00 85.44 95 VAL A N 1
ATOM 744 C CA . VAL A 1 95 ? -11.781 -2.654 3.639 1.00 85.44 95 VAL A CA 1
ATOM 745 C C . VAL A 1 95 ? -12.322 -3.199 2.319 1.00 85.44 95 VAL A C 1
ATOM 747 O O . VAL A 1 95 ? -11.565 -3.278 1.358 1.00 85.44 95 VAL A O 1
ATOM 750 N N . THR A 1 96 ? -13.616 -3.520 2.233 1.00 86.00 96 THR A N 1
ATOM 751 C CA . THR A 1 96 ? -14.232 -3.999 0.987 1.00 86.00 96 THR A CA 1
ATOM 752 C C . THR A 1 96 ? -14.083 -2.970 -0.127 1.00 86.00 96 THR A C 1
ATOM 754 O O . THR A 1 96 ? -13.633 -3.317 -1.210 1.00 86.00 96 THR A O 1
ATOM 757 N N . HIS A 1 97 ? -14.340 -1.687 0.146 1.00 81.88 97 HIS A N 1
ATOM 758 C CA . HIS A 1 97 ? -14.163 -0.643 -0.863 1.00 81.88 97 HIS A CA 1
ATOM 759 C C . HIS A 1 97 ? -12.705 -0.517 -1.343 1.00 81.88 97 HIS A C 1
ATOM 761 O O . HIS A 1 97 ? -12.451 -0.319 -2.534 1.00 81.88 97 HIS A O 1
ATOM 767 N N . ALA A 1 98 ? -11.741 -0.665 -0.429 1.00 76.56 98 ALA A N 1
ATOM 768 C CA . ALA A 1 98 ? -10.320 -0.677 -0.764 1.00 76.56 98 ALA A CA 1
ATOM 769 C C . ALA A 1 98 ? -9.931 -1.894 -1.623 1.00 76.56 98 ALA A C 1
ATOM 771 O O . ALA A 1 98 ? -9.109 -1.769 -2.525 1.00 76.56 98 ALA A O 1
ATOM 772 N N . VAL A 1 99 ? -10.525 -3.063 -1.371 1.00 77.19 99 VAL A N 1
ATOM 773 C CA . VAL A 1 99 ? -10.289 -4.276 -2.168 1.00 77.19 99 VAL A CA 1
ATOM 774 C C . VAL A 1 99 ? -10.943 -4.155 -3.545 1.00 77.19 99 VAL A C 1
ATOM 776 O O . VAL A 1 99 ? -10.263 -4.353 -4.548 1.00 77.19 99 VAL A O 1
ATOM 779 N N . ASP A 1 100 ? -12.201 -3.720 -3.622 1.00 77.12 100 ASP A N 1
ATOM 780 C CA . ASP A 1 100 ? -12.936 -3.554 -4.884 1.00 77.12 100 ASP A CA 1
ATOM 781 C C . ASP A 1 100 ? -12.245 -2.557 -5.825 1.00 77.12 100 ASP A C 1
ATOM 783 O O . ASP A 1 100 ? -12.182 -2.760 -7.038 1.00 77.12 100 ASP A O 1
ATOM 787 N N . THR A 1 101 ? -11.688 -1.472 -5.279 1.00 69.81 101 THR A N 1
ATOM 788 C CA . THR A 1 101 ? -10.937 -0.480 -6.069 1.00 69.81 101 THR A CA 1
ATOM 789 C C . THR A 1 101 ? -9.628 -1.031 -6.636 1.00 69.81 101 THR A C 1
ATOM 791 O O . THR A 1 101 ? -9.160 -0.536 -7.666 1.00 69.81 101 THR A O 1
ATOM 794 N N . VAL A 1 102 ? -9.057 -2.060 -6.009 1.00 66.62 102 VAL A N 1
ATOM 795 C CA . VAL A 1 102 ? -7.858 -2.768 -6.477 1.00 66.62 102 VAL A CA 1
ATOM 796 C C . VAL A 1 102 ? -8.222 -3.885 -7.467 1.00 66.62 102 VAL A C 1
ATOM 798 O O . VAL A 1 102 ? -7.548 -4.033 -8.488 1.00 66.62 102 VAL A O 1
ATOM 801 N N . GLU A 1 103 ? -9.298 -4.638 -7.215 1.00 61.03 103 GLU A N 1
ATOM 802 C CA . GLU A 1 103 ? -9.731 -5.778 -8.038 1.00 61.03 103 GLU A CA 1
ATOM 803 C C . GLU A 1 103 ? -10.440 -5.369 -9.334 1.00 61.03 103 GLU A C 1
ATOM 805 O O . GLU A 1 103 ? -10.163 -5.952 -10.377 1.00 61.03 103 GLU A O 1
ATOM 810 N N . ALA A 1 104 ? -11.277 -4.323 -9.330 1.00 55.81 104 ALA A N 1
ATOM 811 C CA . ALA A 1 104 ? -12.017 -3.860 -10.516 1.00 55.81 104 ALA A CA 1
ATOM 812 C C . ALA A 1 104 ? -11.126 -3.333 -11.665 1.00 55.81 104 ALA A C 1
ATOM 814 O O . ALA A 1 104 ? -11.627 -2.830 -12.673 1.00 55.81 104 ALA A O 1
ATOM 815 N N . ARG A 1 105 ? -9.800 -3.382 -11.503 1.00 48.94 105 ARG A N 1
ATOM 816 C CA . ARG A 1 105 ? -8.807 -2.873 -12.454 1.00 48.94 105 ARG A CA 1
ATOM 817 C C . ARG A 1 105 ? -7.660 -3.858 -12.739 1.00 48.94 105 ARG A C 1
ATOM 819 O O . ARG A 1 105 ? -6.685 -3.442 -13.368 1.00 48.94 105 ARG A O 1
ATOM 826 N N . SER A 1 106 ? -7.779 -5.116 -12.292 1.00 45.97 106 SER A N 1
ATOM 827 C CA . SER A 1 106 ? -6.905 -6.250 -12.664 1.00 45.97 106 SER A CA 1
ATOM 828 C C . SER A 1 106 ? -7.506 -7.054 -13.815 1.00 45.97 106 SER A C 1
ATOM 830 O O . SER A 1 106 ? -6.711 -7.556 -14.640 1.00 45.97 106 SER A O 1
#

Foldseek 3Di:
DDDDDDDDPVVVVVLVVVCVVVVPPDSVVVVVCCVVPNDDDDPPLVDDVVVLVVLVVVLVVLLVVLVVVCVVVVHHDPVSVVVNVVSVVSNVVSVVVSVCSVVVVD